Protein AF-A0A0G4KJG4-F1 (afdb_monomer_lite)

Organism: Verticillium longisporum (NCBI:txid100787)

Sequence (71 aa):
EFPAGSATATIAAGCFWGVEHIYRKHFGASGLLDARVGYIGGDAEHPTYRTVCTGRTGHTEALQVVYDPSK

InterPro domains:
  IPR002569 Peptide methionine sulphoxide reductase MsrA domain [PF01625] (8-71)
  IPR036509 Peptide methionine sulphoxide reductase MsrA superfamily [G3DSA:3.30.1060.10] (1-71)
  IPR036509 Peptide methionine sulphoxide reductase MsrA superfamily [SSF55068] (3-71)

Secondary structure (DSSP, 8-state):
-PPTT-EEEEE--S-HHHHHHHHHHHHTTTTEEEEEEEEESSS-SS--HHHHTTTTT--EEEEEEEE-TT-

Radius of gyration: 13.49 Å; chains: 1; bounding box: 30×24×34 Å

Foldseek 3Di:
DDDPQKDKDKDQDPDLVVVQVVCCVPCVVPFWPDKDKDWDQFDDPPDDPVRVVVVPRRIGIMMMTIGRPVD

Structure (mmCIF, N/CA/C/O backbone):
data_AF-A0A0G4KJG4-F1
#
_entry.id   AF-A0A0G4KJG4-F1
#
loop_
_atom_site.group_PDB
_atom_site.id
_atom_site.type_symbol
_atom_site.label_atom_id
_atom_site.label_alt_id
_atom_site.label_comp_id
_atom_site.label_asym_id
_atom_site.label_entity_id
_atom_site.label_seq_id
_atom_site.pdbx_PDB_ins_code
_atom_site.Cartn_x
_atom_site.Cartn_y
_atom_site.Cartn_z
_atom_site.occupancy
_atom_site.B_iso_or_equiv
_atom_site.auth_seq_id
_atom_site.auth_comp_id
_atom_site.auth_asym_id
_atom_site.auth_atom_id
_atom_site.pdbx_PDB_model_num
ATOM 1 N N . GLU A 1 1 ? -4.555 -12.086 12.718 1.00 81.00 1 GLU A N 1
ATOM 2 C CA . GLU A 1 1 ? -5.894 -12.039 12.092 1.00 81.00 1 GLU A CA 1
ATOM 3 C C . GLU A 1 1 ? -6.591 -10.762 12.546 1.00 81.00 1 GLU A C 1
ATOM 5 O O . GLU A 1 1 ? -6.259 -10.281 13.626 1.00 81.00 1 GLU A O 1
ATOM 10 N N . PHE A 1 2 ? -7.457 -10.168 11.719 1.00 91.88 2 PHE A N 1
ATOM 11 C CA . PHE A 1 2 ? -8.145 -8.908 12.040 1.00 91.88 2 PHE A CA 1
ATOM 12 C C . PHE A 1 2 ? -9.502 -9.165 12.716 1.00 91.88 2 PHE A C 1
ATOM 14 O O . PHE A 1 2 ? -10.077 -10.233 12.502 1.00 91.88 2 PHE A O 1
ATOM 21 N N . PRO A 1 3 ? -10.031 -8.222 13.522 1.00 93.44 3 PRO A N 1
ATOM 22 C CA . PRO A 1 3 ? -11.337 -8.369 14.159 1.00 93.44 3 PRO A CA 1
ATOM 23 C C . PRO A 1 3 ? -12.472 -8.587 13.150 1.00 93.44 3 PRO A C 1
ATOM 25 O O . PRO A 1 3 ? -12.436 -8.071 12.027 1.00 93.44 3 PRO A O 1
ATOM 28 N N . ALA A 1 4 ? -13.511 -9.313 13.572 1.00 93.00 4 ALA A N 1
ATOM 29 C CA . ALA A 1 4 ? -14.734 -9.467 12.791 1.00 93.00 4 ALA A CA 1
ATOM 30 C C . ALA A 1 4 ? -15.385 -8.095 12.546 1.00 93.00 4 ALA A C 1
ATOM 32 O O . ALA A 1 4 ? -15.496 -7.288 13.466 1.00 93.00 4 ALA A O 1
ATOM 33 N N . GLY A 1 5 ? -15.798 -7.837 11.303 1.00 94.12 5 GLY A N 1
ATOM 34 C CA . GLY A 1 5 ? -16.341 -6.540 10.883 1.00 94.12 5 GLY A CA 1
ATOM 35 C C . GLY A 1 5 ? -15.304 -5.553 10.336 1.00 94.12 5 GLY A C 1
ATOM 36 O O . GLY A 1 5 ? -15.692 -4.498 9.844 1.00 94.12 5 GLY A O 1
ATOM 37 N N . SER A 1 6 ? -14.009 -5.893 10.353 1.00 96.88 6 SER A N 1
ATOM 38 C CA . SER A 1 6 ? -12.996 -5.117 9.627 1.00 96.88 6 SER A CA 1
ATOM 39 C C . SER A 1 6 ? -13.216 -5.177 8.109 1.00 96.88 6 SER A C 1
ATOM 41 O O . SER A 1 6 ? -13.627 -6.203 7.561 1.00 96.88 6 SER A O 1
ATOM 43 N N . ALA A 1 7 ? -12.932 -4.071 7.424 1.00 97.75 7 ALA A N 1
ATOM 44 C CA . ALA A 1 7 ? -12.989 -3.963 5.971 1.00 97.75 7 ALA A CA 1
ATOM 45 C C . AL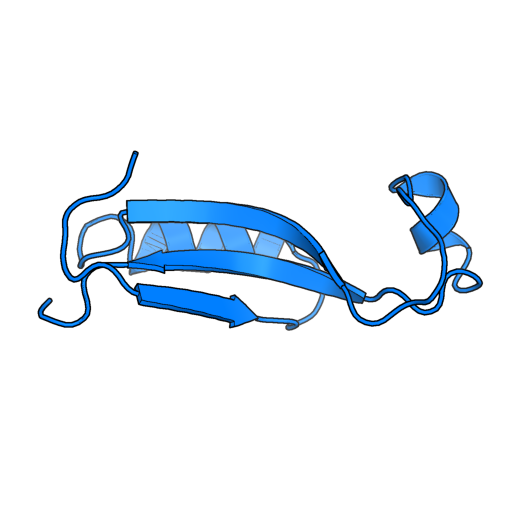A A 1 7 ? -11.596 -3.733 5.384 1.00 97.75 7 ALA A C 1
ATOM 47 O O . ALA A 1 7 ? -10.682 -3.256 6.057 1.00 97.75 7 ALA A O 1
ATOM 48 N N . THR A 1 8 ? -11.445 -4.077 4.107 1.00 97.56 8 THR A N 1
ATOM 49 C CA . THR A 1 8 ? -10.204 -3.882 3.352 1.00 97.56 8 THR A CA 1
ATOM 50 C C . THR A 1 8 ? -10.451 -2.947 2.180 1.00 97.56 8 THR A C 1
ATOM 52 O O . THR A 1 8 ? -11.419 -3.123 1.442 1.00 97.56 8 THR A O 1
ATOM 55 N N . ALA A 1 9 ? -9.551 -1.989 1.978 1.00 97.31 9 ALA A N 1
ATOM 56 C CA . ALA A 1 9 ? -9.525 -1.144 0.789 1.00 97.31 9 ALA A CA 1
ATOM 57 C C . ALA A 1 9 ? -8.131 -1.161 0.160 1.00 97.31 9 ALA A C 1
ATOM 59 O O . ALA A 1 9 ? -7.126 -1.314 0.853 1.00 97.31 9 ALA A O 1
ATOM 60 N N . THR A 1 10 ? -8.072 -1.002 -1.163 1.00 97.94 10 THR A N 1
ATOM 61 C CA . THR A 1 10 ? -6.809 -0.881 -1.901 1.00 97.94 10 THR A CA 1
ATOM 62 C C . THR A 1 10 ? -6.784 0.444 -2.649 1.00 97.94 10 THR A C 1
ATOM 64 O O . THR A 1 10 ? -7.727 0.770 -3.365 1.00 97.94 10 THR A O 1
ATOM 67 N N . ILE A 1 11 ? -5.715 1.211 -2.459 1.00 97.75 11 ILE A N 1
ATOM 68 C CA . ILE A 1 11 ? -5.572 2.581 -2.943 1.00 97.75 11 ILE A CA 1
ATOM 69 C C . ILE A 1 11 ? -4.311 2.674 -3.801 1.00 97.75 11 ILE A C 1
ATOM 71 O O . ILE A 1 11 ? -3.204 2.501 -3.297 1.00 97.75 11 ILE A O 1
ATOM 75 N N . ALA A 1 12 ? -4.478 2.990 -5.084 1.00 97.12 12 ALA A N 1
ATOM 76 C CA . ALA A 1 12 ? -3.385 3.301 -6.003 1.00 97.12 12 ALA A CA 1
ATOM 77 C C . ALA A 1 12 ? -3.321 4.823 -6.210 1.00 97.12 12 ALA A C 1
ATOM 79 O O . ALA A 1 12 ? -4.139 5.389 -6.933 1.00 97.12 12 ALA A O 1
ATOM 80 N N . ALA A 1 13 ? -2.387 5.493 -5.529 1.00 96.75 13 ALA A N 1
ATOM 81 C CA . ALA A 1 13 ? -2.334 6.959 -5.449 1.00 96.75 13 ALA A CA 1
ATOM 82 C C . ALA A 1 13 ? -0.903 7.523 -5.581 1.00 96.75 13 ALA A C 1
ATOM 84 O O . ALA A 1 13 ? -0.527 8.470 -4.892 1.00 96.75 13 ALA A O 1
ATOM 85 N N . GLY A 1 14 ? -0.096 6.937 -6.468 1.00 94.69 14 GLY A N 1
ATOM 86 C CA . GLY A 1 14 ? 1.304 7.320 -6.674 1.00 94.69 14 GLY A CA 1
ATOM 87 C C . GLY A 1 14 ? 2.251 6.565 -5.743 1.00 94.69 14 GLY A C 1
ATOM 88 O O . GLY A 1 14 ? 1.996 5.404 -5.433 1.00 94.69 14 GLY A O 1
ATOM 89 N N . CYS A 1 15 ? 3.341 7.215 -5.312 1.00 96.69 15 CYS A N 1
ATOM 90 C CA . CYS A 1 15 ? 4.374 6.559 -4.509 1.00 96.69 15 CYS A CA 1
ATOM 91 C C . CYS A 1 15 ? 3.798 5.998 -3.202 1.00 96.69 15 CYS A C 1
ATOM 93 O O . CYS A 1 15 ? 3.411 6.755 -2.303 1.00 96.69 15 CYS A O 1
ATOM 95 N N . PHE A 1 16 ? 3.791 4.673 -3.070 1.00 97.62 16 PHE A N 1
ATOM 96 C CA . PHE A 1 16 ? 3.141 3.987 -1.953 1.00 97.62 16 PHE A CA 1
ATOM 97 C C . PHE A 1 16 ? 3.726 4.322 -0.568 1.00 97.62 16 PHE A C 1
ATOM 99 O O . PHE A 1 16 ? 3.010 4.209 0.421 1.00 97.62 16 PHE A O 1
ATOM 106 N N . TRP A 1 17 ? 4.967 4.824 -0.478 1.00 97.88 17 TRP A N 1
ATOM 107 C CA . TRP A 1 17 ? 5.600 5.244 0.776 1.00 97.88 17 TRP A CA 1
ATOM 108 C C . TRP A 1 17 ? 4.945 6.509 1.320 1.00 97.88 17 TRP A C 1
ATOM 110 O O . TRP A 1 17 ? 4.672 6.612 2.515 1.00 97.88 17 TRP A O 1
ATOM 120 N N . GLY A 1 18 ? 4.663 7.469 0.434 1.00 97.81 18 GLY A N 1
ATOM 121 C CA . GLY A 1 18 ? 3.957 8.692 0.800 1.00 97.81 18 GLY A CA 1
ATOM 122 C C . GLY A 1 18 ? 2.519 8.391 1.212 1.00 97.81 18 GLY A C 1
ATOM 123 O O . GLY A 1 18 ? 2.055 8.881 2.241 1.00 97.81 18 GLY A O 1
ATOM 124 N N . VAL A 1 19 ? 1.842 7.530 0.449 1.00 97.81 19 VAL A N 1
ATOM 125 C CA . VAL A 1 19 ? 0.463 7.114 0.739 1.00 97.81 19 VAL A CA 1
ATOM 126 C C . VAL A 1 19 ? 0.397 6.376 2.079 1.00 97.81 19 VAL A C 1
ATOM 128 O O . VAL A 1 19 ? -0.397 6.753 2.938 1.00 97.81 19 VAL A O 1
ATOM 131 N N . GLU A 1 20 ? 1.268 5.391 2.314 1.00 98.25 20 GLU A N 1
ATOM 132 C CA . GLU A 1 20 ? 1.347 4.672 3.590 1.00 98.25 20 GLU A CA 1
ATOM 133 C C . GLU A 1 20 ? 1.604 5.625 4.762 1.00 98.25 20 GLU A C 1
ATOM 135 O O . GLU A 1 20 ? 0.903 5.563 5.774 1.00 98.25 20 GLU A O 1
ATOM 140 N N . HIS A 1 21 ? 2.578 6.531 4.625 1.00 97.69 21 HIS A N 1
ATOM 141 C CA . HIS A 1 21 ? 2.911 7.493 5.671 1.00 97.69 21 HIS A CA 1
ATOM 142 C C . HIS A 1 21 ? 1.708 8.367 6.044 1.00 97.69 21 HIS A C 1
ATOM 144 O O . HIS A 1 21 ? 1.408 8.522 7.229 1.00 97.69 21 HIS A O 1
ATOM 150 N N . ILE A 1 22 ? 0.995 8.904 5.048 1.00 97.06 22 ILE A N 1
ATOM 151 C CA . ILE A 1 22 ? -0.206 9.723 5.258 1.00 97.06 22 ILE A CA 1
ATOM 152 C C . ILE A 1 22 ? -1.287 8.903 5.967 1.00 97.06 22 ILE A C 1
ATOM 154 O O . ILE A 1 22 ? -1.839 9.365 6.968 1.00 97.06 22 ILE A O 1
ATOM 158 N N . TYR A 1 23 ? -1.555 7.678 5.506 1.00 97.06 23 TYR A N 1
ATOM 159 C CA . TYR A 1 23 ? -2.586 6.837 6.111 1.00 97.06 23 TYR A CA 1
ATOM 160 C C . TYR A 1 23 ? -2.268 6.504 7.571 1.00 97.06 23 TYR A C 1
ATOM 162 O O . TYR A 1 23 ? -3.100 6.716 8.452 1.00 97.06 23 TYR A O 1
ATOM 170 N N . ARG A 1 24 ? -1.039 6.069 7.863 1.00 96.94 24 ARG A N 1
ATOM 171 C CA . ARG A 1 24 ? -0.618 5.771 9.239 1.00 96.94 24 ARG A CA 1
ATOM 172 C C . ARG A 1 24 ? -0.665 7.005 10.136 1.00 96.94 24 ARG A C 1
ATOM 174 O O . ARG A 1 24 ? -1.152 6.916 11.260 1.00 96.94 24 ARG A O 1
ATOM 181 N N . LYS A 1 25 ? -0.191 8.153 9.645 1.00 97.00 25 LYS A N 1
ATOM 182 C CA . LYS A 1 25 ? -0.138 9.404 10.414 1.00 97.00 25 LYS A CA 1
ATOM 183 C C . LYS A 1 25 ? -1.525 9.936 10.765 1.00 97.00 25 LYS A C 1
ATOM 185 O O . LYS A 1 25 ? -1.717 10.412 11.879 1.00 97.00 25 LYS A O 1
ATOM 190 N N . HIS A 1 26 ? -2.465 9.891 9.824 1.00 96.12 26 HIS A N 1
ATOM 191 C CA . HIS A 1 26 ? -3.770 10.537 9.985 1.00 96.12 26 HIS A CA 1
ATOM 192 C C . HIS A 1 26 ? -4.878 9.590 10.457 1.00 96.12 26 HIS A C 1
ATOM 194 O O . HIS A 1 26 ? -5.792 10.041 11.140 1.00 96.12 26 HIS A O 1
ATOM 200 N N . PHE A 1 27 ? -4.789 8.295 10.142 1.00 95.38 27 PHE A N 1
ATOM 201 C CA . PHE A 1 27 ? -5.840 7.317 10.447 1.00 95.38 27 PHE A CA 1
ATOM 202 C C . PHE A 1 27 ? -5.406 6.249 11.458 1.00 95.38 27 PHE A C 1
ATOM 204 O O . PHE A 1 27 ? -6.251 5.500 11.941 1.00 95.38 27 PHE A O 1
ATOM 211 N N . GLY A 1 28 ? -4.123 6.197 11.841 1.00 92.75 28 GLY A N 1
ATOM 212 C CA . GLY A 1 28 ? -3.587 5.205 12.786 1.00 92.75 28 GLY A CA 1
ATOM 213 C C . GLY A 1 28 ? -4.282 5.175 14.152 1.00 92.75 28 GLY A C 1
ATOM 214 O O . GLY A 1 28 ? -4.406 4.116 14.753 1.00 92.75 28 GLY A O 1
ATOM 215 N N . ALA A 1 29 ? -4.778 6.319 14.631 1.00 91.56 29 ALA A N 1
ATOM 216 C CA . ALA A 1 29 ? -5.552 6.412 15.875 1.00 91.56 29 ALA A CA 1
ATOM 217 C C . ALA A 1 29 ? -7.080 6.375 15.655 1.00 91.56 29 ALA A C 1
ATOM 219 O O . ALA A 1 29 ? -7.840 6.401 16.622 1.00 91.56 29 ALA A O 1
ATOM 220 N N . SER A 1 30 ? -7.526 6.294 14.399 1.00 92.88 30 SER A N 1
ATOM 221 C CA . SER A 1 30 ? -8.914 6.517 13.969 1.00 92.88 30 SER A CA 1
ATOM 222 C C . SER A 1 30 ? -9.460 5.326 13.179 1.00 92.88 30 SER A C 1
ATOM 224 O O . SER A 1 30 ? -10.066 5.493 12.131 1.00 92.88 30 SER A O 1
ATOM 226 N N . GLY A 1 31 ? -9.192 4.107 13.649 1.00 94.44 31 GLY A N 1
ATOM 227 C CA . GLY A 1 31 ? -9.768 2.894 13.060 1.00 94.44 31 GLY A CA 1
ATOM 228 C C . GLY A 1 31 ? -8.915 2.202 11.998 1.00 94.44 31 GLY A C 1
ATOM 229 O O . GLY A 1 31 ? -9.295 1.121 11.558 1.00 94.44 31 GLY A O 1
ATOM 230 N N . LEU A 1 32 ? -7.746 2.734 11.623 1.00 97.31 32 LEU A N 1
ATOM 231 C CA . LEU A 1 32 ? -6.791 1.981 10.805 1.00 97.31 32 LEU A CA 1
ATOM 232 C C . LEU A 1 32 ? -6.167 0.849 11.634 1.00 97.31 32 LEU A C 1
ATOM 234 O O . LEU A 1 32 ? -5.517 1.095 12.648 1.00 97.31 32 LEU A O 1
ATOM 238 N N . LEU A 1 33 ? -6.350 -0.390 11.184 1.00 96.81 33 LEU A N 1
ATOM 239 C CA . LEU A 1 33 ? -5.841 -1.596 11.838 1.00 96.81 33 LEU A CA 1
ATOM 240 C C . LEU A 1 33 ? -4.518 -2.055 11.222 1.00 96.81 33 LEU A C 1
ATOM 242 O O . LEU A 1 33 ? -3.627 -2.509 11.937 1.00 96.81 33 LEU A O 1
ATOM 246 N N . ASP A 1 34 ? -4.389 -1.941 9.900 1.00 97.31 34 ASP A N 1
ATOM 247 C CA . ASP A 1 34 ? -3.169 -2.279 9.173 1.00 97.31 34 ASP A CA 1
ATOM 248 C C . ASP A 1 34 ? -3.051 -1.493 7.866 1.00 97.31 34 ASP A C 1
ATOM 250 O O . ASP A 1 34 ? -4.037 -1.021 7.300 1.00 97.31 34 ASP A O 1
ATOM 254 N N . ALA A 1 35 ? -1.821 -1.373 7.387 1.00 97.38 35 ALA A N 1
ATOM 255 C CA . ALA A 1 35 ? -1.458 -0.704 6.152 1.00 97.38 35 ALA A CA 1
ATOM 256 C C . ALA A 1 35 ? -0.266 -1.450 5.542 1.00 97.38 35 ALA A C 1
ATOM 258 O O . ALA A 1 35 ? 0.748 -1.645 6.210 1.00 97.38 35 ALA A O 1
ATOM 259 N N . ARG A 1 36 ? -0.383 -1.899 4.292 1.00 97.62 36 ARG A N 1
ATOM 260 C CA . ARG A 1 36 ? 0.665 -2.652 3.592 1.00 97.62 36 ARG A CA 1
ATOM 261 C C . ARG A 1 36 ? 0.835 -2.145 2.180 1.00 97.62 36 ARG A C 1
ATOM 263 O O . ARG A 1 36 ? -0.134 -2.029 1.434 1.00 97.62 36 ARG A O 1
ATOM 270 N N . VAL A 1 37 ? 2.076 -1.882 1.810 1.00 98.19 37 VAL A N 1
ATOM 271 C CA . VAL A 1 37 ? 2.429 -1.496 0.448 1.00 98.19 37 VAL A CA 1
ATOM 272 C C . VAL A 1 37 ? 2.608 -2.725 -0.436 1.00 98.19 37 VAL A C 1
ATOM 274 O O . VAL A 1 37 ? 3.045 -3.783 0.020 1.00 98.19 37 VAL A O 1
ATOM 277 N N . GLY A 1 38 ? 2.274 -2.585 -1.712 1.00 97.25 38 GLY A N 1
ATOM 278 C CA . GLY A 1 38 ? 2.403 -3.655 -2.686 1.00 97.25 38 GLY A CA 1
ATOM 279 C C . GLY A 1 38 ? 2.132 -3.184 -4.106 1.00 97.25 38 GLY A C 1
ATOM 280 O O . GLY A 1 38 ? 2.138 -1.987 -4.399 1.00 97.25 38 GLY A O 1
ATOM 281 N N . TYR A 1 39 ? 1.895 -4.156 -4.981 1.00 97.31 39 TYR A N 1
ATOM 282 C CA . TYR A 1 39 ? 1.695 -3.948 -6.409 1.00 97.31 39 TYR A CA 1
ATOM 283 C C . TYR A 1 39 ? 0.406 -4.635 -6.853 1.00 97.31 39 TYR A C 1
ATOM 285 O O . TYR A 1 39 ? 0.156 -5.770 -6.441 1.00 97.31 39 TYR A O 1
ATOM 293 N N . ILE A 1 40 ? -0.409 -3.957 -7.664 1.00 96.56 40 ILE A N 1
ATOM 294 C CA . ILE A 1 40 ? -1.670 -4.504 -8.188 1.00 96.56 40 ILE A CA 1
ATOM 295 C C . ILE A 1 40 ? -1.897 -4.121 -9.654 1.00 96.56 40 ILE A C 1
ATOM 297 O O . ILE A 1 40 ? -1.308 -3.164 -10.156 1.00 96.56 40 ILE A O 1
ATOM 301 N N . GLY A 1 41 ? -2.824 -4.825 -10.308 1.00 95.56 41 GLY A N 1
ATOM 302 C CA . GLY A 1 41 ? -3.375 -4.450 -11.615 1.00 95.56 41 GLY A CA 1
ATOM 303 C C . GLY A 1 41 ? -2.556 -4.877 -12.835 1.00 95.56 41 GLY A C 1
ATOM 304 O O . GLY A 1 41 ? -3.019 -4.658 -13.948 1.00 95.56 41 GLY A O 1
ATOM 305 N N . GLY A 1 42 ? -1.382 -5.481 -12.644 1.00 95.44 42 GLY A N 1
ATOM 306 C CA . GLY A 1 42 ? -0.554 -6.031 -13.717 1.00 95.44 42 GLY A CA 1
ATOM 307 C C . GLY A 1 42 ? -0.627 -7.550 -13.847 1.00 95.44 42 GLY A C 1
ATOM 308 O O . GLY A 1 42 ? -1.217 -8.238 -13.015 1.00 95.44 42 GLY A O 1
ATOM 309 N N . ASP A 1 43 ? 0.053 -8.063 -14.872 1.00 93.62 43 ASP A N 1
ATOM 310 C CA . ASP A 1 43 ? 0.017 -9.480 -15.264 1.00 93.62 43 ASP A CA 1
ATOM 311 C C . ASP A 1 43 ? 1.219 -10.287 -14.751 1.00 93.62 43 ASP A C 1
ATOM 313 O O . ASP A 1 43 ? 1.216 -11.516 -14.786 1.00 93.62 43 ASP A O 1
ATOM 317 N N . ALA A 1 44 ? 2.284 -9.620 -14.295 1.00 92.38 44 ALA A N 1
ATOM 318 C CA . ALA A 1 44 ? 3.465 -10.321 -13.799 1.00 92.38 44 ALA A CA 1
ATOM 319 C C . ALA A 1 44 ? 3.167 -11.012 -12.459 1.00 92.38 44 ALA A C 1
ATOM 321 O O . ALA A 1 44 ? 2.772 -10.350 -11.498 1.00 92.38 44 ALA A O 1
ATOM 322 N N . GLU A 1 45 ? 3.417 -12.317 -12.364 1.00 92.75 45 GLU A N 1
ATOM 323 C CA . GLU A 1 45 ? 3.305 -13.052 -11.103 1.00 92.75 45 GLU A CA 1
ATOM 324 C C . GLU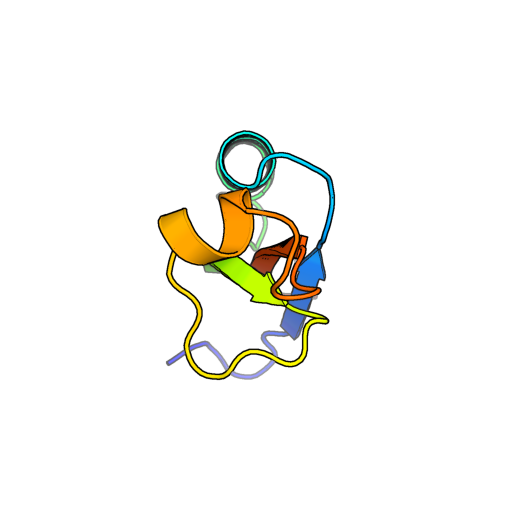 A 1 45 ? 4.472 -12.719 -10.162 1.00 92.75 45 GLU A C 1
ATOM 326 O O . GLU A 1 45 ? 5.633 -12.701 -10.570 1.00 92.75 45 GLU A O 1
ATOM 331 N N . HIS A 1 46 ? 4.158 -12.463 -8.888 1.00 92.94 46 HIS A N 1
ATOM 332 C CA . HIS A 1 46 ? 5.126 -12.150 -7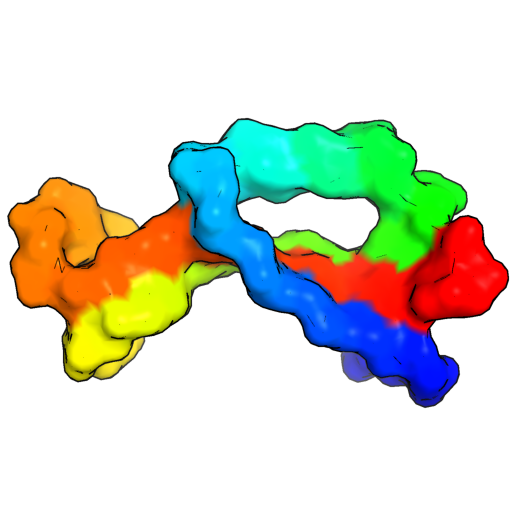.825 1.00 92.94 46 HIS A CA 1
ATOM 333 C C . HIS A 1 46 ? 6.171 -11.078 -8.212 1.00 92.94 46 HIS A C 1
ATOM 335 O O . HIS A 1 46 ? 7.382 -11.322 -8.138 1.00 92.94 46 HIS A O 1
ATOM 341 N N . PRO A 1 47 ? 5.737 -9.871 -8.623 1.00 94.62 47 PRO A N 1
ATOM 342 C CA . PRO A 1 47 ? 6.649 -8.839 -9.086 1.00 94.62 47 PRO A CA 1
ATOM 343 C C . PRO A 1 47 ? 7.534 -8.327 -7.940 1.00 94.62 47 PRO A C 1
ATOM 345 O O . PRO A 1 47 ? 7.088 -8.079 -6.820 1.00 94.62 47 PRO A O 1
ATOM 348 N N . THR A 1 48 ? 8.809 -8.100 -8.241 1.00 95.69 48 THR A N 1
ATOM 349 C CA . THR A 1 48 ? 9.729 -7.368 -7.360 1.00 95.69 48 THR A CA 1
ATOM 350 C C . THR A 1 48 ? 9.665 -5.869 -7.649 1.00 95.69 48 THR A C 1
ATOM 352 O O . THR A 1 48 ? 9.336 -5.464 -8.766 1.00 95.69 48 THR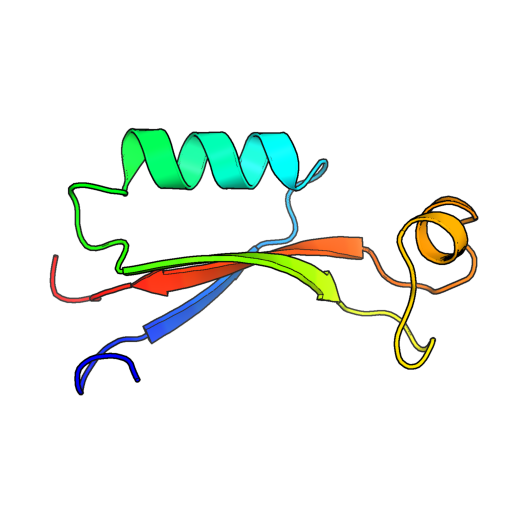 A O 1
ATOM 355 N N . TYR A 1 49 ? 10.088 -5.032 -6.696 1.00 95.25 49 TYR A N 1
ATOM 356 C CA . TYR A 1 49 ? 10.217 -3.583 -6.920 1.00 95.25 49 TYR A CA 1
ATOM 357 C C . TYR A 1 49 ? 11.002 -3.269 -8.202 1.00 95.25 49 TYR A C 1
ATOM 359 O O . TYR A 1 49 ? 10.535 -2.539 -9.070 1.00 95.25 49 TYR A O 1
ATOM 367 N N . ARG A 1 50 ? 12.157 -3.927 -8.388 1.00 96.00 50 ARG A N 1
ATOM 368 C CA . ARG A 1 50 ? 13.011 -3.727 -9.565 1.00 96.00 50 ARG A CA 1
ATOM 369 C C . ARG A 1 50 ? 12.285 -4.048 -10.870 1.00 96.00 50 ARG A C 1
ATOM 371 O O . ARG A 1 50 ? 12.458 -3.319 -11.841 1.00 96.00 50 ARG A O 1
ATOM 378 N N . THR A 1 51 ? 11.491 -5.118 -10.907 1.00 95.31 51 THR A N 1
ATOM 379 C CA . THR A 1 51 ? 10.717 -5.470 -12.105 1.00 95.31 51 THR A CA 1
ATOM 380 C C . THR A 1 51 ? 9.596 -4.468 -12.365 1.00 95.31 51 THR A C 1
ATOM 382 O O . THR A 1 51 ? 9.396 -4.091 -13.517 1.00 95.31 51 THR A O 1
ATOM 385 N N . VAL A 1 52 ? 8.924 -3.960 -11.326 1.00 95.31 52 VAL A N 1
ATOM 386 C CA . VAL A 1 52 ? 7.871 -2.938 -11.469 1.00 95.31 52 VAL A CA 1
ATOM 387 C C . VAL A 1 52 ? 8.442 -1.628 -12.004 1.00 95.31 52 VAL A C 1
ATOM 389 O O . VAL A 1 52 ? 7.892 -1.085 -12.959 1.00 95.31 52 VAL A O 1
ATOM 392 N N . CYS A 1 53 ? 9.606 -1.187 -11.512 1.00 93.44 53 CYS A N 1
ATOM 393 C CA . CYS A 1 53 ? 10.278 0.025 -11.996 1.00 93.44 53 CYS A CA 1
ATOM 394 C C . CYS A 1 53 ? 10.634 -0.004 -13.492 1.00 93.44 53 CYS A C 1
ATOM 396 O O . CYS A 1 53 ? 10.895 1.046 -14.071 1.00 93.44 53 CYS A O 1
ATOM 398 N N . THR A 1 54 ? 10.650 -1.176 -14.140 1.00 94.31 54 THR A N 1
ATOM 399 C CA . THR A 1 54 ? 10.837 -1.251 -15.601 1.00 94.31 54 THR A CA 1
ATOM 400 C C . THR A 1 54 ? 9.618 -0.768 -16.391 1.00 94.31 54 THR A C 1
ATOM 402 O O . THR A 1 54 ? 9.724 -0.575 -17.598 1.00 94.31 54 THR A O 1
ATOM 405 N N . GLY A 1 55 ? 8.451 -0.644 -15.750 1.00 92.94 55 GLY A N 1
ATOM 406 C CA . GLY A 1 55 ? 7.174 -0.320 -16.392 1.00 92.94 55 GLY A CA 1
ATOM 407 C C . GLY A 1 55 ? 6.553 -1.469 -17.196 1.00 92.94 55 GLY A C 1
ATOM 408 O O . GLY A 1 55 ? 5.455 -1.327 -17.720 1.00 92.94 55 GLY A O 1
ATOM 409 N N . ARG A 1 56 ? 7.217 -2.628 -17.297 1.00 94.31 56 ARG A N 1
ATOM 410 C CA . ARG A 1 56 ? 6.787 -3.738 -18.171 1.00 94.31 56 ARG A CA 1
ATOM 411 C C . ARG A 1 56 ? 5.836 -4.736 -17.518 1.00 94.31 56 ARG A C 1
ATOM 413 O O . ARG A 1 56 ? 5.335 -5.620 -18.197 1.00 94.31 56 ARG A O 1
ATOM 420 N N . THR A 1 57 ? 5.637 -4.636 -16.208 1.00 95.06 57 THR A N 1
ATOM 421 C CA . THR A 1 57 ? 4.829 -5.608 -15.452 1.00 95.06 57 THR A CA 1
ATOM 422 C C . THR A 1 57 ? 3.330 -5.312 -15.484 1.00 95.06 57 THR A C 1
ATOM 424 O O . THR A 1 57 ? 2.545 -6.160 -15.072 1.00 95.06 57 THR A O 1
ATOM 427 N N . GLY A 1 58 ? 2.941 -4.106 -15.914 1.00 94.88 58 GLY A N 1
ATOM 428 C CA . GLY A 1 58 ? 1.564 -3.608 -15.839 1.00 94.88 58 GLY A CA 1
ATOM 429 C C . GLY A 1 58 ? 1.101 -3.236 -14.426 1.00 94.88 58 GLY A C 1
ATOM 430 O O . GLY A 1 58 ? 0.037 -2.648 -14.274 1.00 94.88 58 GLY A O 1
ATOM 431 N N . HIS A 1 59 ? 1.888 -3.547 -13.390 1.00 97.12 59 HIS A N 1
ATOM 432 C CA . HIS A 1 59 ? 1.512 -3.248 -12.014 1.00 97.12 59 HIS A CA 1
ATOM 433 C C . HIS A 1 59 ? 1.690 -1.772 -11.676 1.00 97.12 59 HIS A C 1
ATOM 435 O O . HIS A 1 59 ? 2.641 -1.126 -12.119 1.00 97.12 59 HIS A O 1
ATOM 441 N N . THR A 1 60 ? 0.817 -1.282 -10.801 1.00 96.62 60 THR A N 1
ATOM 442 C CA . THR A 1 60 ? 0.951 0.013 -10.133 1.00 96.62 60 THR A CA 1
ATOM 443 C C . THR A 1 60 ? 1.272 -0.171 -8.653 1.00 96.62 60 THR A C 1
ATOM 445 O O . THR A 1 60 ? 0.892 -1.175 -8.044 1.00 96.62 60 THR A O 1
ATOM 448 N N . GLU A 1 61 ? 1.965 0.804 -8.069 1.00 98.06 61 GLU A N 1
ATOM 449 C CA . GLU A 1 61 ? 2.150 0.890 -6.622 1.00 98.06 61 GLU A CA 1
ATOM 450 C C . GLU A 1 61 ? 0.806 1.158 -5.933 1.00 98.06 61 GLU A C 1
ATOM 452 O O . GLU A 1 61 ? 0.040 2.041 -6.333 1.00 98.06 61 GLU A O 1
ATOM 457 N N . ALA A 1 62 ? 0.519 0.394 -4.881 1.00 98.12 62 ALA A N 1
ATOM 458 C CA . ALA A 1 62 ? -0.706 0.538 -4.114 1.00 98.12 62 ALA A CA 1
ATOM 459 C C . ALA A 1 62 ? -0.498 0.282 -2.622 1.00 98.12 62 ALA A C 1
ATOM 461 O O . ALA A 1 62 ? 0.422 -0.419 -2.194 1.00 98.12 62 ALA A O 1
ATOM 462 N N . LEU A 1 63 ? -1.408 0.846 -1.836 1.00 98.50 63 LEU A N 1
ATOM 463 C CA . LEU A 1 63 ? -1.558 0.610 -0.412 1.00 98.50 63 LEU A CA 1
ATOM 464 C C . LEU A 1 63 ? -2.817 -0.226 -0.178 1.00 98.50 63 LEU A C 1
ATOM 466 O O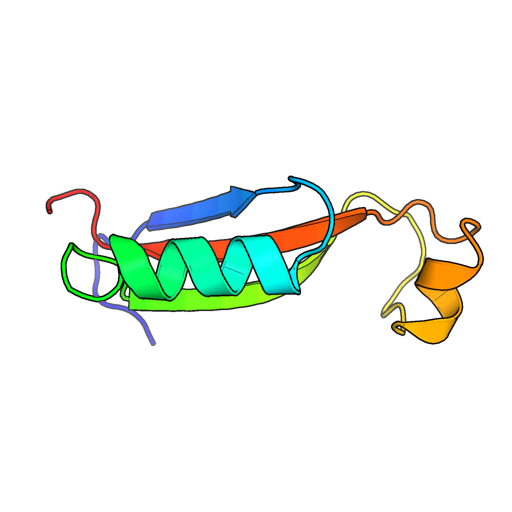 . LEU A 1 63 ? -3.909 0.191 -0.558 1.00 98.50 63 LEU A O 1
ATOM 470 N N . GLN A 1 64 ? -2.685 -1.367 0.488 1.00 98.25 64 GLN A N 1
ATOM 471 C CA . GLN A 1 64 ? -3.811 -2.084 1.070 1.00 98.25 64 GLN A CA 1
ATOM 472 C C . GLN A 1 64 ? -3.960 -1.670 2.532 1.00 98.25 64 GLN A C 1
ATOM 474 O O . GLN A 1 64 ? -3.013 -1.778 3.312 1.00 98.25 64 GLN A O 1
ATOM 479 N N . VAL A 1 65 ? -5.147 -1.206 2.904 1.00 97.94 65 VAL A N 1
ATOM 480 C CA . VAL A 1 65 ? -5.489 -0.867 4.284 1.00 97.94 65 VAL A CA 1
ATOM 481 C C . VAL A 1 65 ? -6.536 -1.824 4.811 1.00 97.94 65 VAL A C 1
ATOM 483 O O . VAL A 1 65 ? -7.460 -2.204 4.090 1.00 97.94 65 VAL A O 1
ATOM 486 N N . VAL A 1 66 ? -6.405 -2.169 6.085 1.00 98.12 66 VAL A N 1
ATOM 487 C CA . VAL A 1 66 ? -7.449 -2.843 6.849 1.00 98.12 66 VAL A CA 1
ATOM 488 C C . VAL A 1 66 ? -7.894 -1.893 7.940 1.00 98.12 66 VAL A C 1
ATOM 490 O O . VAL A 1 66 ? -7.061 -1.327 8.647 1.00 98.12 66 VAL A O 1
ATOM 493 N N . TYR A 1 67 ? -9.197 -1.677 8.053 1.00 97.44 67 TYR A N 1
ATOM 494 C CA . TYR A 1 67 ? -9.761 -0.674 8.946 1.00 97.44 67 TYR A C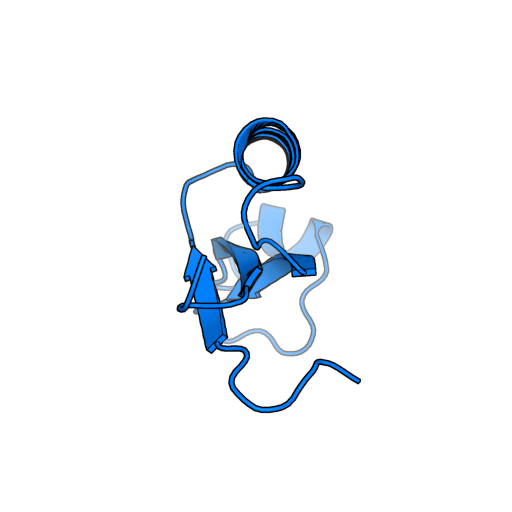A 1
ATOM 495 C C . TYR A 1 67 ? -11.076 -1.148 9.560 1.00 97.44 67 TYR A C 1
ATOM 497 O O . TYR A 1 67 ? -11.711 -2.076 9.061 1.00 97.44 67 TYR A O 1
ATOM 505 N N . ASP A 1 68 ? -11.459 -0.521 10.664 1.00 96.56 68 ASP A N 1
ATOM 506 C CA . ASP A 1 68 ? -12.761 -0.671 11.307 1.00 96.56 68 ASP A CA 1
ATOM 507 C C . ASP A 1 68 ? -13.736 0.367 10.720 1.00 96.56 68 ASP A C 1
ATOM 509 O O . ASP A 1 68 ? -13.562 1.555 10.985 1.00 96.56 68 ASP A O 1
ATOM 513 N N . PRO A 1 69 ? -14.751 -0.032 9.928 1.00 94.94 69 PRO A N 1
ATOM 514 C CA . PRO A 1 69 ? -15.702 0.905 9.321 1.00 94.94 69 PRO A CA 1
ATOM 515 C C . PRO A 1 69 ? -16.619 1.617 10.321 1.00 94.94 69 PRO A C 1
ATOM 517 O O . PRO A 1 69 ? -17.361 2.511 9.922 1.00 94.94 69 PRO A O 1
ATOM 520 N N . SER A 1 70 ? -16.641 1.182 11.585 1.00 93.69 70 SER A N 1
ATOM 521 C CA . SER A 1 70 ? -17.471 1.783 12.633 1.00 93.69 70 SER A CA 1
ATOM 522 C C . SER A 1 70 ? -16.798 2.954 13.362 1.00 93.69 70 SER A C 1
ATOM 524 O O . SER A 1 70 ? -17.430 3.572 14.222 1.00 93.69 70 SER A O 1
ATOM 526 N N . LYS A 1 71 ? -15.539 3.263 13.026 1.00 85.69 71 LYS A N 1
ATOM 527 C CA . LYS A 1 71 ? -14.758 4.389 13.556 1.00 85.69 71 LYS A CA 1
ATOM 528 C C . LYS A 1 71 ? -14.488 5.439 12.489 1.00 85.69 71 LYS A C 1
ATOM 530 O O . LYS A 1 71 ? -14.408 6.622 12.889 1.00 85.69 71 LYS A O 1
#

pLDDT: mean 95.62, std 2.82, range [81.0, 98.5]